Protein AF-A0A2P4QN45-F1 (afdb_monomer_lite)

pLDDT: mean 73.75, std 20.01, range [28.84, 95.56]

Organism: Rhizophagus irregularis (strain DAOM 181602 / DAOM 197198 / MUCL 43194) (NCBI:txid747089)

Radius of gyration: 33.87 Å; chains: 1; bounding box: 61×73×76 Å

Structure (mmCIF, N/CA/C/O backbone):
data_AF-A0A2P4QN45-F1
#
_entry.id   AF-A0A2P4QN45-F1
#
loop_
_atom_site.group_PDB
_atom_site.id
_atom_site.type_symbol
_atom_site.label_atom_id
_atom_site.label_alt_id
_atom_site.label_comp_id
_atom_site.label_asym_id
_atom_site.label_entity_id
_atom_site.label_seq_id
_atom_site.pdbx_PDB_ins_code
_atom_site.Cartn_x
_atom_site.Cartn_y
_atom_site.Cartn_z
_atom_site.occupancy
_atom_site.B_iso_or_equiv
_atom_site.auth_seq_id
_atom_site.auth_co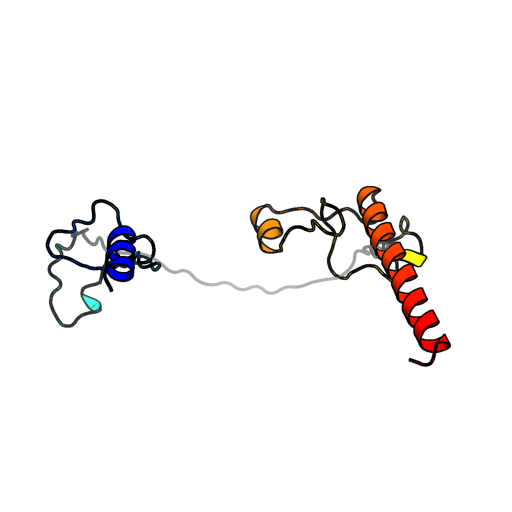mp_id
_atom_site.auth_asym_id
_atom_site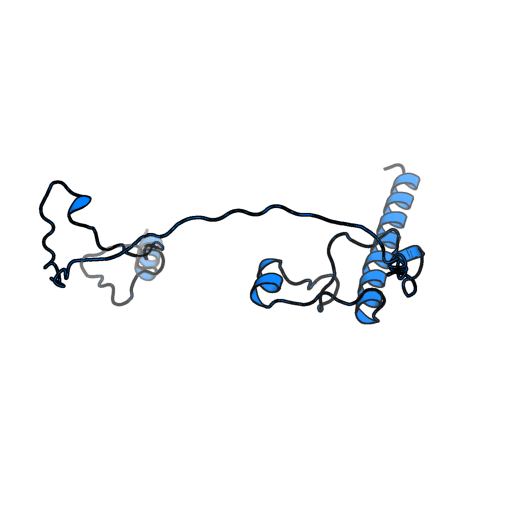.auth_atom_id
_atom_site.pdbx_PDB_model_num
ATOM 1 N N . MET A 1 1 ? 24.952 29.843 29.982 1.00 57.12 1 MET A N 1
ATOM 2 C CA . MET A 1 1 ? 24.337 28.701 30.705 1.00 57.12 1 MET A CA 1
ATOM 3 C C . MET A 1 1 ? 22.822 28.861 30.789 1.00 57.12 1 MET A C 1
ATOM 5 O O . MET A 1 1 ? 22.111 27.864 30.794 1.00 57.12 1 MET A O 1
ATOM 9 N N . ASP A 1 2 ? 22.332 30.099 30.766 1.00 70.69 2 ASP A N 1
ATOM 10 C CA . ASP A 1 2 ? 20.937 30.453 31.038 1.00 70.69 2 ASP A CA 1
ATOM 11 C C . ASP A 1 2 ? 19.959 30.072 29.920 1.00 70.69 2 ASP A C 1
ATOM 13 O O . ASP A 1 2 ? 18.832 29.680 30.205 1.00 70.69 2 ASP A O 1
ATOM 17 N N . ASP A 1 3 ? 20.389 30.066 28.655 1.00 79.25 3 ASP A N 1
ATOM 18 C CA . ASP A 1 3 ? 19.502 29.728 27.530 1.00 79.25 3 ASP A CA 1
ATOM 19 C C . ASP A 1 3 ? 18.989 28.287 27.571 1.00 79.25 3 ASP A C 1
ATOM 21 O O . ASP A 1 3 ? 17.813 28.033 27.312 1.00 79.25 3 ASP A O 1
ATOM 25 N N . LYS A 1 4 ? 19.840 27.333 27.967 1.00 75.38 4 LYS A N 1
ATOM 26 C CA . LYS A 1 4 ? 19.432 25.928 28.125 1.00 75.38 4 LYS A CA 1
ATOM 27 C C . LYS A 1 4 ? 18.416 25.770 29.259 1.00 75.38 4 LYS A C 1
ATOM 29 O O . LYS A 1 4 ? 17.490 24.970 29.147 1.00 75.38 4 LYS A O 1
ATOM 34 N N . LEU A 1 5 ? 18.569 26.555 30.326 1.00 70.69 5 LEU A N 1
ATOM 35 C CA . LEU A 1 5 ? 17.685 26.535 31.490 1.00 70.69 5 LEU A CA 1
ATOM 36 C C . LEU A 1 5 ? 16.322 27.163 31.162 1.00 70.69 5 LEU A C 1
ATOM 38 O O . LEU A 1 5 ? 15.284 26.585 31.480 1.00 70.69 5 LEU A O 1
ATOM 42 N N . ARG A 1 6 ? 16.318 28.277 30.418 1.00 72.31 6 ARG A N 1
ATOM 43 C CA . ARG A 1 6 ? 15.097 28.914 29.898 1.00 72.31 6 ARG A CA 1
ATOM 44 C C . ARG A 1 6 ? 14.355 28.018 28.904 1.00 72.31 6 ARG A C 1
ATOM 46 O O . ARG A 1 6 ? 13.131 27.925 28.965 1.00 72.31 6 ARG A O 1
ATOM 53 N N . ALA A 1 7 ? 15.078 27.308 28.037 1.00 73.50 7 ALA A N 1
ATOM 54 C CA . ALA A 1 7 ? 14.482 26.330 27.128 1.00 73.50 7 ALA A CA 1
ATOM 55 C C . ALA A 1 7 ? 13.828 25.166 27.896 1.00 73.50 7 ALA A C 1
ATOM 57 O O . ALA A 1 7 ? 12.683 24.806 27.625 1.00 73.50 7 ALA A O 1
ATOM 58 N N . ALA A 1 8 ? 14.512 24.609 28.899 1.00 67.88 8 ALA A N 1
ATOM 59 C CA . ALA A 1 8 ? 13.979 23.514 29.709 1.00 67.88 8 ALA A CA 1
ATOM 60 C C . ALA A 1 8 ? 12.738 23.919 30.534 1.00 67.88 8 ALA A C 1
ATOM 62 O O . ALA A 1 8 ? 11.814 23.114 30.671 1.00 67.88 8 ALA A O 1
ATOM 63 N N . GLN A 1 9 ? 12.678 25.167 31.020 1.00 67.94 9 GLN A N 1
ATOM 64 C CA . GLN A 1 9 ? 11.486 25.742 31.660 1.00 67.94 9 GLN A CA 1
ATOM 65 C C . GLN A 1 9 ? 10.310 25.871 30.683 1.00 67.94 9 GLN A C 1
ATOM 67 O O . GLN A 1 9 ? 9.203 25.440 30.996 1.00 67.94 9 GLN A O 1
ATOM 72 N N . HIS A 1 10 ? 10.541 26.402 29.477 1.00 68.06 10 HIS A N 1
ATOM 73 C CA . HIS A 1 10 ? 9.490 26.560 28.464 1.00 68.06 10 HIS A CA 1
ATOM 74 C C . HIS A 1 10 ? 8.879 25.215 28.036 1.00 68.06 10 HIS A C 1
ATOM 76 O O . HIS A 1 10 ? 7.680 25.108 27.785 1.00 68.06 10 HIS A O 1
ATOM 82 N N . HIS A 1 11 ? 9.697 24.164 28.001 1.00 66.00 11 HIS A N 1
ATOM 83 C CA . HIS A 1 11 ? 9.253 22.807 27.691 1.00 66.00 11 HIS A CA 1
ATOM 84 C C . HIS A 1 11 ? 8.747 22.019 28.912 1.00 66.00 11 HIS A C 1
ATOM 86 O O . HIS A 1 11 ? 8.454 20.832 28.774 1.00 66.00 11 HIS A O 1
ATOM 92 N N . MET A 1 12 ? 8.605 22.663 30.082 1.00 66.12 12 MET A N 1
ATOM 93 C CA . MET A 1 12 ? 8.107 22.062 31.330 1.00 66.12 12 MET A CA 1
ATOM 94 C C . MET A 1 12 ? 8.870 20.796 31.761 1.00 66.12 12 MET A C 1
ATOM 96 O O . MET A 1 12 ? 8.317 19.949 32.461 1.00 66.12 12 MET A O 1
ATOM 100 N N . LEU A 1 13 ? 10.131 20.652 31.338 1.00 64.44 13 LEU A N 1
ATOM 101 C CA . LEU A 1 13 ? 10.970 19.490 31.656 1.00 64.44 13 LEU A CA 1
ATOM 102 C C . LEU A 1 13 ? 11.543 19.565 33.075 1.00 64.44 13 LEU A C 1
ATOM 104 O O . LEU A 1 13 ? 11.861 18.539 33.669 1.00 64.44 13 LEU A O 1
ATOM 108 N N . LEU A 1 14 ? 11.693 20.778 33.611 1.00 64.69 14 LEU A N 1
ATOM 109 C CA . LEU A 1 14 ? 12.190 21.008 34.962 1.00 64.69 14 LEU A CA 1
ATOM 110 C C . LEU A 1 14 ? 11.024 20.998 35.952 1.00 64.69 14 LEU A C 1
ATOM 112 O O . LEU A 1 14 ? 10.141 21.844 35.891 1.00 64.69 14 LEU A O 1
ATOM 116 N N . PHE A 1 15 ? 11.031 20.048 36.882 1.00 66.62 15 PHE A N 1
ATOM 117 C CA . PHE A 1 15 ? 10.036 19.946 37.948 1.00 66.62 15 PHE A CA 1
ATOM 118 C C . PHE A 1 15 ? 10.400 20.904 39.091 1.00 66.62 15 PHE A C 1
ATOM 120 O O . PHE A 1 15 ? 11.049 20.510 40.055 1.00 66.62 15 PHE A O 1
ATOM 127 N N . GLN A 1 16 ? 10.042 22.182 38.958 1.00 70.50 16 GLN A N 1
ATOM 128 C CA . GLN A 1 16 ? 10.189 23.158 40.044 1.00 70.50 16 GLN A CA 1
ATOM 129 C C . GLN A 1 16 ? 8.974 23.108 40.980 1.00 70.50 16 GLN A C 1
ATOM 131 O O . GLN A 1 16 ? 7.861 22.858 40.526 1.00 70.50 16 GLN A O 1
ATOM 136 N N . GLU A 1 17 ? 9.164 23.402 42.268 1.00 71.06 17 GLU A N 1
ATOM 137 C CA . GLU A 1 17 ? 8.092 23.368 43.284 1.00 71.06 17 GLU A CA 1
ATOM 138 C C . GLU A 1 17 ? 6.902 24.284 42.944 1.00 71.06 17 GLU A C 1
ATOM 140 O O . GLU A 1 17 ? 5.759 23.984 43.277 1.00 71.06 17 GLU A O 1
ATOM 145 N N . ASN A 1 18 ? 7.152 25.364 42.199 1.00 72.00 18 ASN A N 1
ATOM 146 C CA . ASN A 1 18 ? 6.122 26.316 41.775 1.00 72.00 18 ASN A CA 1
ATOM 147 C C . ASN A 1 18 ? 5.369 25.884 40.502 1.00 72.00 18 ASN A C 1
ATOM 149 O O . ASN A 1 18 ? 4.440 26.567 40.070 1.00 72.00 18 ASN A O 1
ATOM 153 N N . GLN A 1 19 ? 5.770 24.783 39.861 1.00 70.62 19 GLN A N 1
ATOM 154 C CA . GLN A 1 19 ? 5.190 24.335 38.601 1.00 70.62 19 GLN A CA 1
ATOM 155 C C . GLN A 1 19 ? 4.013 23.389 38.858 1.00 70.62 19 GLN A C 1
ATOM 157 O O . GLN A 1 19 ? 4.188 22.240 39.256 1.00 70.62 19 GLN A O 1
ATOM 162 N N . GLN A 1 20 ? 2.796 23.852 38.571 1.00 69.38 20 GLN A N 1
ATOM 163 C CA . GLN A 1 20 ? 1.591 23.028 38.662 1.00 69.38 20 GLN A CA 1
ATOM 164 C C . GLN A 1 20 ? 1.187 22.481 37.288 1.00 69.38 20 GLN A C 1
ATOM 166 O O . GLN A 1 20 ? 1.116 23.208 36.294 1.00 69.38 20 GLN A O 1
ATOM 171 N N . PHE A 1 21 ? 0.875 21.185 37.222 1.00 70.56 21 PHE A N 1
ATOM 172 C CA . PHE A 1 21 ? 0.359 20.557 36.008 1.00 70.56 21 PHE A CA 1
ATOM 173 C C . PHE A 1 21 ? -1.149 20.778 35.895 1.00 70.56 21 PHE A C 1
ATOM 175 O O . PHE A 1 21 ? -1.945 20.011 36.424 1.00 70.56 21 PHE A O 1
ATOM 182 N N . SER A 1 22 ? -1.552 21.808 35.151 1.00 71.06 22 SER A N 1
ATOM 183 C CA . SER A 1 22 ? -2.965 21.997 34.788 1.00 71.06 22 SER A CA 1
ATOM 184 C C . SER A 1 22 ? -3.434 20.979 33.734 1.00 71.06 22 SER A C 1
ATOM 186 O O . SER A 1 22 ? -4.603 20.601 33.697 1.00 71.06 22 SER A O 1
ATOM 188 N N . LYS A 1 23 ? -2.520 20.499 32.876 1.00 75.25 23 LYS A N 1
ATOM 189 C CA . LYS A 1 23 ? -2.819 19.540 31.802 1.00 75.25 23 LYS A CA 1
ATOM 190 C C . LYS A 1 23 ? -2.114 18.204 32.059 1.00 75.25 23 LYS A C 1
ATOM 192 O O . LYS A 1 23 ? -0.925 18.208 32.376 1.00 75.25 23 LYS A O 1
ATOM 197 N N . PRO A 1 24 ? -2.791 17.058 31.857 1.00 73.81 24 PRO A N 1
ATOM 198 C CA . PRO A 1 24 ? -2.171 15.752 32.034 1.00 73.81 24 PRO A CA 1
ATOM 199 C C . PRO A 1 24 ? -1.088 15.505 30.977 1.00 73.81 24 PRO A C 1
ATOM 201 O O . PRO A 1 24 ? -1.303 15.712 29.776 1.00 73.81 24 PRO A O 1
ATOM 204 N N . ILE A 1 25 ? 0.067 15.001 31.412 1.00 76.44 25 ILE A N 1
ATOM 205 C CA . ILE A 1 25 ? 1.191 14.683 30.530 1.00 76.44 25 ILE A CA 1
ATOM 206 C C . ILE A 1 25 ? 0.853 13.428 29.710 1.00 76.44 25 ILE A C 1
ATOM 208 O O . ILE A 1 25 ? 0.888 12.301 30.200 1.00 76.44 25 ILE A O 1
ATOM 212 N N . LYS A 1 26 ? 0.513 13.615 28.428 1.00 74.38 26 LYS A N 1
ATOM 213 C CA . LYS A 1 26 ? -0.018 12.551 27.553 1.00 74.38 26 LYS A CA 1
ATOM 214 C C . LYS A 1 26 ? 0.925 11.357 27.358 1.00 74.38 26 LYS A C 1
ATOM 216 O O . LYS A 1 26 ? 0.427 10.257 27.139 1.00 74.38 26 LYS A O 1
ATOM 221 N N . HIS A 1 27 ? 2.241 11.565 27.413 1.00 68.94 27 HIS A N 1
ATOM 222 C CA . HIS A 1 27 ? 3.239 10.499 27.261 1.00 68.94 27 HIS A CA 1
ATOM 223 C C . HIS A 1 27 ? 3.513 9.739 28.568 1.00 68.94 27 HIS A C 1
ATOM 225 O O . HIS A 1 27 ? 3.939 8.594 28.511 1.00 68.94 27 HIS A O 1
ATOM 231 N N . LEU A 1 28 ? 3.191 10.330 29.726 1.00 70.00 28 LEU A N 1
ATOM 232 C CA . LEU A 1 28 ? 3.163 9.625 31.013 1.00 70.00 28 LEU A CA 1
ATOM 233 C C . LEU A 1 28 ? 1.841 8.885 31.242 1.00 70.00 28 LEU A C 1
ATOM 235 O O . LEU A 1 28 ? 1.687 8.172 32.231 1.00 70.00 28 LEU A O 1
ATOM 239 N N . ARG A 1 29 ? 0.865 9.018 30.333 1.00 70.88 29 ARG A N 1
ATOM 240 C CA . ARG A 1 29 ? -0.354 8.213 30.400 1.00 70.88 29 ARG A CA 1
ATOM 241 C C . ARG A 1 29 ? -0.001 6.765 30.100 1.00 70.88 29 ARG A C 1
ATOM 243 O O . ARG A 1 29 ? 0.261 6.404 28.951 1.00 70.88 29 ARG A O 1
ATOM 250 N N . TYR A 1 30 ? -0.063 5.945 31.141 1.00 76.00 30 TYR A N 1
ATOM 251 C CA . TYR A 1 30 ? 0.036 4.502 31.023 1.00 76.00 30 TYR A CA 1
ATOM 252 C C . TYR A 1 30 ? -1.002 3.995 30.010 1.00 76.00 30 TYR A C 1
ATOM 254 O O . TYR A 1 30 ? -2.188 4.315 30.094 1.00 76.00 30 TYR A O 1
ATOM 262 N N . LYS A 1 31 ? -0.537 3.267 28.987 1.00 74.75 31 LYS A N 1
ATOM 263 C CA . LYS A 1 31 ? -1.379 2.816 27.863 1.00 74.75 31 LYS A CA 1
ATOM 264 C C . LYS A 1 31 ? -2.213 1.584 28.192 1.00 74.75 31 LYS A C 1
ATOM 266 O O . LYS A 1 31 ? -3.192 1.314 27.500 1.00 74.75 31 LYS A O 1
ATOM 271 N N . LYS A 1 32 ? -1.824 0.827 29.216 1.00 80.88 32 LYS A N 1
ATOM 272 C CA . LYS A 1 32 ? -2.557 -0.360 29.647 1.00 80.88 32 LYS A CA 1
ATOM 273 C C . LYS A 1 32 ? -3.756 0.076 30.486 1.00 80.88 32 LYS A C 1
ATOM 275 O O . LYS A 1 32 ? -3.687 1.028 31.261 1.00 80.88 32 LYS A O 1
ATOM 280 N N . LYS A 1 33 ? -4.876 -0.614 30.268 1.00 78.62 33 LYS A N 1
ATOM 281 C CA . LYS A 1 33 ? -6.122 -0.387 31.001 1.00 78.62 33 LYS A CA 1
ATOM 282 C C . LYS A 1 33 ? -5.826 -0.541 32.494 1.00 78.62 33 LYS A C 1
ATOM 284 O O . LYS A 1 33 ? -5.186 -1.518 32.878 1.00 78.62 33 LYS A O 1
ATOM 289 N N . PHE A 1 34 ? -6.250 0.427 33.304 1.00 77.25 34 PHE A N 1
ATOM 290 C CA . PHE A 1 34 ? -6.203 0.284 34.755 1.00 77.25 34 PHE A CA 1
ATOM 291 C C . PHE A 1 34 ? -7.109 -0.892 35.125 1.00 77.25 34 PHE A C 1
ATOM 293 O O . PHE A 1 34 ? -8.309 -0.854 34.857 1.00 77.25 34 PHE A O 1
ATOM 300 N N . ILE A 1 35 ? -6.514 -1.963 35.642 1.00 80.19 35 ILE A N 1
ATOM 301 C CA . ILE A 1 35 ? -7.241 -3.116 36.167 1.00 80.19 35 ILE A CA 1
ATOM 302 C C . ILE A 1 35 ? -7.369 -2.848 37.658 1.00 80.19 35 ILE A C 1
ATOM 304 O O . ILE A 1 35 ? -6.355 -2.615 38.316 1.00 80.19 35 ILE A O 1
ATOM 308 N N . ILE A 1 36 ? -8.602 -2.827 38.163 1.00 82.00 36 ILE A N 1
ATOM 309 C CA . ILE A 1 36 ? -8.838 -2.708 39.601 1.00 82.00 36 ILE A CA 1
ATOM 310 C C . ILE A 1 36 ? -8.189 -3.937 40.254 1.00 82.00 36 ILE A C 1
ATOM 312 O O . ILE A 1 36 ? -8.523 -5.055 39.849 1.00 82.00 36 ILE A O 1
ATOM 316 N N . PRO A 1 37 ? -7.240 -3.750 41.188 1.00 82.56 37 PRO A N 1
ATOM 317 C CA . PRO A 1 37 ? -6.588 -4.869 41.852 1.00 82.56 37 PRO A CA 1
ATOM 318 C C . PRO A 1 37 ? -7.632 -5.677 42.622 1.00 82.56 37 PRO A C 1
ATOM 320 O O . PRO A 1 37 ? -8.488 -5.098 43.295 1.00 82.56 37 PRO A O 1
ATOM 323 N N . LYS A 1 38 ? -7.580 -7.005 42.506 1.00 83.00 38 LYS A N 1
ATOM 324 C CA . LYS A 1 38 ? -8.430 -7.894 43.300 1.00 83.00 38 LYS A CA 1
ATOM 325 C C . LYS A 1 38 ? -7.743 -8.195 44.622 1.00 83.00 38 LYS A C 1
ATOM 327 O O . LYS A 1 38 ? -6.519 -8.283 44.669 1.00 83.00 38 LYS A O 1
ATOM 332 N N . GLN A 1 39 ? -8.529 -8.393 45.676 1.00 86.19 39 GLN A N 1
ATOM 333 C CA . GLN A 1 39 ? -7.998 -8.787 46.980 1.00 86.19 39 GLN A CA 1
ATOM 334 C C . GLN A 1 39 ? -7.200 -10.099 46.899 1.00 86.19 39 GLN A C 1
ATOM 336 O O . GLN A 1 39 ? -6.176 -10.225 47.562 1.00 86.19 39 GLN A O 1
ATOM 341 N N . ASP A 1 40 ? -7.606 -11.024 46.027 1.00 85.44 40 ASP A N 1
ATOM 342 C CA . ASP A 1 40 ? -6.950 -12.325 45.834 1.00 85.44 40 ASP A CA 1
ATOM 343 C C . ASP A 1 40 ? -5.499 -12.226 45.328 1.00 85.44 40 ASP A C 1
ATOM 345 O O . ASP A 1 40 ? -4.708 -13.144 45.535 1.00 85.44 40 ASP A O 1
ATOM 349 N N . ASP A 1 41 ? -5.130 -11.116 44.677 1.00 89.06 41 ASP A N 1
ATOM 350 C CA . ASP A 1 41 ? -3.792 -10.924 44.103 1.00 89.06 41 ASP A CA 1
ATOM 351 C C . ASP A 1 41 ? -2.757 -10.449 45.149 1.00 89.06 41 ASP A C 1
ATOM 353 O O . ASP A 1 41 ? -1.564 -10.359 44.845 1.00 89.06 41 ASP A O 1
ATOM 357 N N . TYR A 1 42 ? -3.187 -10.119 46.375 1.00 85.50 42 TYR A N 1
ATOM 358 C CA . TYR A 1 42 ? -2.347 -9.501 47.401 1.00 85.50 42 TYR A CA 1
ATOM 359 C C . TYR A 1 42 ? -2.528 -10.157 48.773 1.00 85.50 42 TYR A C 1
ATOM 361 O O . TYR A 1 42 ? -3.629 -10.449 49.221 1.00 85.50 42 TYR A O 1
ATOM 369 N N . THR A 1 43 ? -1.422 -10.321 49.501 1.00 92.62 43 THR A N 1
ATOM 370 C CA . THR A 1 43 ? -1.436 -10.848 50.880 1.00 92.62 43 THR A CA 1
ATOM 371 C C . THR A 1 43 ? -1.959 -9.831 51.901 1.00 92.62 43 THR A C 1
ATOM 373 O O . THR A 1 43 ? -2.351 -10.204 53.003 1.00 92.62 43 THR A O 1
ATOM 376 N N . PHE A 1 44 ? -1.951 -8.539 51.565 1.00 87.06 44 PHE A N 1
ATOM 377 C CA . PHE A 1 44 ? -2.441 -7.467 52.429 1.00 87.06 44 PHE A CA 1
ATOM 378 C C . PHE A 1 44 ? -3.827 -6.992 51.989 1.00 87.06 44 PHE A C 1
ATOM 380 O O . PHE A 1 44 ? -4.193 -7.101 50.819 1.00 87.06 44 PHE A O 1
ATOM 387 N N . LEU A 1 45 ? -4.590 -6.439 52.931 1.00 84.50 45 LEU A N 1
ATOM 388 C CA . LEU A 1 45 ? -5.924 -5.909 52.662 1.00 84.50 45 LEU A CA 1
ATOM 389 C C . LEU A 1 45 ? -5.835 -4.629 51.829 1.00 84.50 45 LEU A C 1
ATOM 391 O O . LEU A 1 45 ? -5.160 -3.669 52.212 1.00 84.50 45 LEU A O 1
ATOM 395 N N . LEU A 1 46 ? -6.524 -4.613 50.692 1.00 83.25 46 LEU A N 1
ATOM 396 C CA . LEU A 1 46 ? -6.641 -3.428 49.859 1.00 83.25 46 LEU A CA 1
ATOM 397 C C . LEU A 1 46 ? -7.664 -2.460 50.481 1.00 83.25 46 LEU A C 1
ATOM 399 O O . LEU A 1 46 ? -8.739 -2.883 50.899 1.00 83.25 46 LEU A O 1
ATOM 403 N N . PRO A 1 47 ? -7.387 -1.146 50.517 1.00 75.75 47 PRO A N 1
ATOM 404 C CA . PRO A 1 47 ? -8.239 -0.160 51.187 1.00 75.75 47 PRO A CA 1
ATOM 405 C C . PRO A 1 47 ? -9.511 0.218 50.398 1.00 75.75 47 PRO A C 1
ATOM 407 O O . PRO A 1 47 ? -10.064 1.297 50.613 1.00 75.75 47 PRO A O 1
ATOM 410 N N . PHE A 1 48 ? -9.979 -0.615 49.462 1.00 69.50 48 PHE A N 1
ATOM 411 C CA . PHE A 1 48 ? -11.145 -0.299 48.631 1.00 69.50 48 PHE A CA 1
ATOM 412 C C . PHE A 1 48 ? -12.419 -0.934 49.206 1.00 69.50 48 PHE A C 1
ATOM 414 O O . PHE A 1 48 ? -12.398 -2.113 49.550 1.00 69.50 48 PHE A O 1
ATOM 421 N N . PRO A 1 49 ? -13.541 -0.197 49.292 1.00 56.50 49 PRO A N 1
ATOM 422 C CA . PRO A 1 49 ? -14.802 -0.777 49.727 1.00 56.50 49 PRO A CA 1
ATOM 423 C C . PRO A 1 49 ? -15.313 -1.733 48.645 1.00 56.50 49 PRO A C 1
ATOM 425 O O . PRO A 1 49 ? -15.667 -1.310 47.541 1.00 56.50 49 PRO A O 1
ATOM 428 N N . GLU A 1 50 ? -15.336 -3.026 48.956 1.00 59.03 50 GLU A N 1
ATOM 429 C CA . GLU A 1 50 ? -15.989 -4.035 48.130 1.00 59.03 50 GLU A CA 1
ATOM 430 C C . GLU A 1 50 ? -17.457 -3.636 47.926 1.00 59.03 50 GLU A C 1
ATOM 432 O O . GLU A 1 50 ? -18.232 -3.468 48.871 1.00 59.03 50 GLU A O 1
ATOM 437 N N . THR A 1 51 ? -17.850 -3.442 46.669 1.00 54.78 51 THR A N 1
ATOM 438 C CA . THR A 1 51 ? -19.256 -3.288 46.296 1.00 54.78 51 THR A CA 1
ATOM 439 C C . THR A 1 51 ? -19.899 -4.665 46.384 1.00 54.78 51 THR A C 1
ATOM 441 O O . THR A 1 51 ? -19.951 -5.414 45.414 1.00 54.78 51 THR A O 1
ATOM 444 N N . ASN A 1 52 ? -20.351 -5.011 47.588 1.00 47.19 52 ASN A N 1
ATOM 445 C CA . ASN A 1 52 ? -21.118 -6.217 47.875 1.00 47.19 52 ASN A CA 1
ATOM 446 C C . ASN A 1 52 ? -22.325 -6.321 46.928 1.00 47.19 52 ASN A C 1
ATOM 448 O O . ASN A 1 52 ? -23.330 -5.639 47.121 1.00 47.19 52 ASN A O 1
ATOM 452 N N . THR A 1 53 ? -22.242 -7.190 45.919 1.00 41.09 53 THR A N 1
ATOM 453 C CA . THR A 1 53 ? -23.418 -7.717 45.218 1.00 41.09 53 THR A CA 1
ATOM 454 C C . THR A 1 53 ? -23.537 -9.197 45.566 1.00 41.09 53 THR A C 1
ATOM 456 O O . THR A 1 53 ? -22.668 -10.007 45.263 1.00 41.09 53 THR A O 1
ATOM 459 N N . ILE A 1 54 ? -24.612 -9.475 46.293 1.00 44.00 54 ILE A N 1
ATOM 460 C CA . ILE A 1 54 ? -25.047 -10.710 46.952 1.00 44.00 54 ILE A CA 1
ATOM 461 C C . ILE A 1 54 ? -25.014 -11.942 46.015 1.00 44.00 54 ILE A C 1
ATOM 463 O O . ILE A 1 54 ? -25.428 -11.819 44.861 1.00 44.00 54 ILE A O 1
ATOM 467 N N . PRO A 1 55 ? -24.621 -13.143 46.493 1.00 41.25 55 PRO A N 1
ATOM 468 C CA . PRO A 1 55 ? -24.737 -14.384 45.733 1.00 41.25 55 PRO A CA 1
ATOM 469 C C . PRO A 1 55 ? -26.128 -15.010 45.928 1.00 41.25 55 PRO A C 1
ATOM 471 O O . PRO A 1 55 ? -26.565 -15.234 47.056 1.00 41.25 55 PRO A O 1
ATOM 474 N N . ILE A 1 56 ? -26.813 -15.338 44.830 1.00 37.19 56 ILE A N 1
ATOM 475 C CA . ILE A 1 56 ? -27.962 -16.255 44.832 1.00 37.19 56 ILE A CA 1
ATOM 476 C C . ILE A 1 56 ? -27.550 -17.539 44.107 1.00 37.19 56 ILE A C 1
ATOM 478 O O . ILE A 1 56 ? -26.905 -17.521 43.062 1.00 37.19 56 ILE A O 1
ATOM 482 N N . VAL A 1 57 ? -27.890 -18.641 44.762 1.00 35.59 57 VAL A N 1
ATOM 483 C CA . VAL A 1 57 ? -27.429 -20.021 44.605 1.00 35.59 57 VAL A CA 1
ATOM 484 C C . VAL A 1 57 ? -28.431 -20.848 43.780 1.00 35.59 57 VAL A C 1
ATOM 486 O O . VAL A 1 57 ? -29.629 -20.685 43.986 1.00 35.59 57 VAL A O 1
ATOM 489 N N . ALA A 1 58 ? -27.898 -21.787 42.968 1.00 37.12 58 ALA A N 1
ATOM 490 C CA . ALA A 1 58 ? -28.479 -23.074 42.501 1.00 37.12 58 ALA A CA 1
ATOM 491 C C . ALA A 1 58 ? -29.692 -23.026 41.520 1.00 37.12 58 ALA A C 1
ATOM 493 O O . ALA A 1 58 ? -30.492 -22.108 41.577 1.00 37.12 58 ALA A O 1
ATOM 494 N N . THR A 1 59 ? -29.953 -23.951 40.576 1.00 33.47 59 THR A N 1
ATOM 495 C CA . THR A 1 59 ? -29.478 -25.324 40.258 1.00 33.47 59 THR A CA 1
ATOM 496 C C . THR A 1 59 ? -30.095 -25.798 38.918 1.00 33.47 59 THR A C 1
ATOM 498 O O . THR A 1 59 ? -31.091 -25.221 38.485 1.00 33.47 59 THR A O 1
ATOM 501 N N . SER A 1 60 ? -29.602 -26.938 38.400 1.00 37.34 60 SER A N 1
ATOM 502 C CA . SER A 1 60 ? -30.215 -27.901 37.443 1.00 37.34 60 SER A CA 1
ATOM 503 C C . SER A 1 60 ? -30.054 -27.621 35.939 1.00 37.34 60 SER A C 1
ATOM 505 O O . SER A 1 60 ? -30.208 -26.490 35.501 1.00 37.34 60 SER A O 1
ATOM 507 N N . ASP A 1 61 ? -29.774 -28.580 35.053 1.00 37.34 61 ASP A N 1
ATOM 508 C CA . ASP A 1 61 ? -29.267 -29.955 35.160 1.00 37.34 61 ASP A CA 1
ATOM 509 C C . ASP A 1 61 ? -28.717 -30.365 33.780 1.00 37.34 61 ASP A C 1
ATOM 511 O O . ASP A 1 61 ? -29.153 -29.875 32.735 1.00 37.34 61 ASP A O 1
ATOM 515 N N . PHE A 1 62 ? -27.743 -31.272 33.792 1.00 35.28 62 PHE A N 1
ATOM 516 C CA . PHE A 1 62 ? -27.170 -31.930 32.621 1.00 35.28 62 PHE A CA 1
ATOM 517 C C . PHE A 1 62 ? -28.172 -32.896 31.966 1.00 35.28 62 PHE A C 1
ATOM 519 O O . PHE A 1 62 ? -28.815 -33.681 32.655 1.00 35.28 62 PHE A O 1
ATOM 526 N N . SER A 1 63 ? -28.193 -32.962 30.631 1.00 34.69 63 SER A N 1
ATOM 527 C CA . SER A 1 63 ? -28.484 -34.220 29.929 1.00 34.69 63 SER A CA 1
ATOM 528 C C . SER A 1 63 ? -27.689 -34.327 28.621 1.00 34.69 63 SER A C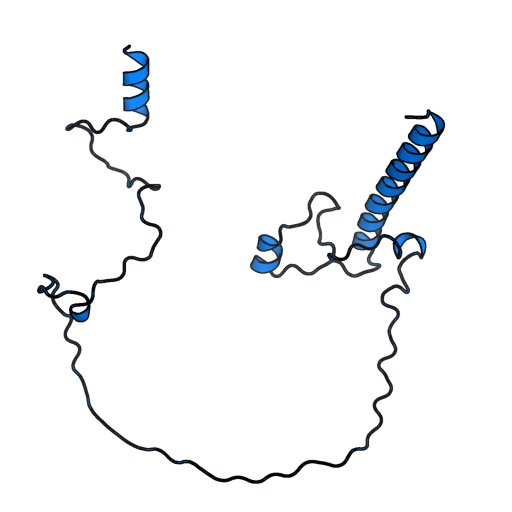 1
ATOM 530 O O . SER A 1 63 ? -27.632 -33.410 27.807 1.00 34.69 63 SER A O 1
ATOM 532 N N . HIS A 1 64 ? -27.023 -35.470 28.492 1.00 29.77 64 HIS A N 1
ATOM 533 C CA . HIS A 1 64 ? -26.152 -35.975 27.428 1.00 29.77 64 HIS A CA 1
ATOM 534 C C . HIS A 1 64 ? -26.774 -37.360 27.126 1.00 29.77 64 HIS A C 1
ATOM 536 O O . HIS A 1 64 ? -27.097 -38.065 28.076 1.00 29.77 64 HIS A O 1
ATOM 542 N N . ILE A 1 65 ? -27.154 -37.754 25.910 1.00 35.03 65 ILE A N 1
ATOM 543 C CA . ILE A 1 65 ? -26.412 -38.509 24.877 1.00 35.03 65 ILE A CA 1
ATOM 544 C C . ILE A 1 65 ? -27.533 -39.095 23.986 1.00 35.03 65 ILE A C 1
ATOM 546 O O . ILE A 1 65 ? -28.474 -39.647 24.544 1.00 35.03 65 ILE A O 1
ATOM 550 N N . ASP A 1 66 ? -27.443 -39.023 22.653 1.00 28.84 66 ASP A N 1
ATOM 551 C CA . ASP A 1 66 ? -27.497 -40.256 21.846 1.00 28.84 66 ASP A CA 1
ATOM 552 C C . ASP A 1 66 ? -26.984 -40.082 20.413 1.00 28.84 66 ASP A C 1
ATOM 554 O O . ASP A 1 66 ? -27.161 -39.061 19.752 1.00 28.84 66 ASP A O 1
ATOM 558 N N . SER A 1 67 ? -26.253 -41.113 20.002 1.00 36.38 67 SER A N 1
ATOM 559 C CA . SER A 1 67 ? -25.456 -41.258 18.789 1.00 36.38 67 SER A CA 1
ATOM 560 C C . SER A 1 67 ? -26.276 -41.913 17.677 1.00 36.38 67 SER A C 1
ATOM 562 O O . SER A 1 67 ? -26.987 -42.876 17.943 1.00 36.38 67 SER A O 1
ATOM 564 N N . SER A 1 68 ? -26.114 -41.482 16.421 1.00 36.62 68 SER A N 1
ATOM 565 C CA . SER A 1 68 ? -26.290 -42.385 15.274 1.00 36.62 68 SER A CA 1
ATOM 566 C C . SER A 1 68 ? -25.558 -41.881 14.028 1.00 36.62 68 SER A C 1
ATOM 568 O O . SER A 1 68 ? -25.896 -40.861 13.433 1.00 36.62 68 SER A O 1
ATOM 570 N N . VAL A 1 69 ? -24.555 -42.662 13.639 1.00 40.84 69 VAL A N 1
ATOM 571 C CA . VAL A 1 69 ? -23.779 -42.639 12.394 1.00 40.84 69 VAL A CA 1
ATOM 572 C C . VAL A 1 69 ? -24.655 -43.053 11.208 1.00 40.84 69 VAL A C 1
ATOM 574 O O . VAL A 1 69 ? -25.270 -44.102 11.315 1.00 40.84 69 VAL A O 1
ATOM 577 N N . VAL A 1 70 ? -24.635 -42.317 10.084 1.00 33.00 70 VAL A N 1
ATOM 578 C CA . VAL A 1 70 ? -24.682 -42.841 8.692 1.00 33.00 70 VAL A CA 1
ATOM 579 C C . VAL A 1 70 ? -24.209 -41.742 7.716 1.00 33.00 70 VAL A C 1
ATOM 581 O O . VAL A 1 70 ? -24.732 -40.633 7.725 1.00 33.00 70 VAL A O 1
ATOM 584 N N . SER A 1 71 ? -23.279 -42.091 6.824 1.00 31.84 71 SER A N 1
ATOM 585 C CA . SER A 1 71 ? -23.009 -41.456 5.514 1.00 31.84 71 SER A CA 1
ATOM 586 C C . SER A 1 71 ? -22.786 -42.589 4.490 1.00 31.84 71 SER A C 1
ATOM 588 O O . SER A 1 71 ? -22.446 -43.691 4.923 1.00 31.84 71 SER A O 1
ATOM 590 N N . PRO A 1 72 ? -22.719 -42.342 3.165 1.00 43.84 72 PRO A N 1
ATOM 591 C CA . PRO A 1 72 ? -23.642 -41.661 2.243 1.00 43.84 72 PRO A CA 1
ATOM 592 C C . PRO A 1 72 ? -24.030 -42.609 1.063 1.00 43.84 72 PRO A C 1
ATOM 594 O O . PRO A 1 72 ? -23.646 -43.780 1.063 1.00 43.84 72 PRO A O 1
ATOM 597 N N . PRO A 1 73 ? -24.697 -42.124 -0.004 1.00 34.88 73 PRO A N 1
ATOM 598 C CA . PRO A 1 73 ? -24.113 -42.407 -1.318 1.00 34.88 73 PRO A CA 1
ATOM 599 C C . PRO A 1 73 ? -24.080 -41.204 -2.268 1.00 34.88 73 PRO A C 1
ATOM 601 O O . PRO A 1 73 ? -24.997 -40.393 -2.358 1.00 34.88 73 PRO A O 1
ATOM 604 N N . PHE A 1 74 ? -22.962 -41.156 -2.989 1.00 40.31 74 PHE A N 1
ATOM 605 C CA . PHE A 1 74 ? -22.653 -40.336 -4.153 1.00 40.31 74 PHE A CA 1
ATOM 606 C C . PHE A 1 74 ? -23.748 -40.359 -5.227 1.00 40.31 74 PHE A C 1
ATOM 608 O O . PHE A 1 74 ? -24.240 -41.431 -5.574 1.00 40.31 74 PHE A O 1
ATOM 615 N N . GLY A 1 75 ? -23.954 -39.214 -5.889 1.00 37.69 75 GLY A N 1
ATOM 616 C CA . GLY A 1 75 ? -24.280 -39.234 -7.316 1.00 37.69 75 GLY A CA 1
ATOM 617 C C . GLY A 1 75 ? -25.146 -38.103 -7.843 1.00 37.69 75 GLY A C 1
ATOM 618 O O . GLY A 1 75 ? -26.284 -38.360 -8.210 1.00 37.69 75 GLY A O 1
ATOM 619 N N . ASN A 1 76 ? -24.589 -36.901 -8.030 1.00 38.03 76 ASN A N 1
ATOM 620 C CA . ASN A 1 76 ? -25.135 -35.945 -8.997 1.00 38.03 76 ASN A CA 1
ATOM 621 C C . ASN A 1 76 ? -23.987 -35.087 -9.540 1.00 38.03 76 ASN A C 1
ATOM 623 O O . ASN A 1 76 ? -23.368 -34.321 -8.806 1.00 38.03 76 ASN A O 1
ATOM 627 N N . SER A 1 77 ? -23.680 -35.273 -10.820 1.00 45.53 77 SER A N 1
ATOM 628 C CA . SER A 1 77 ? -22.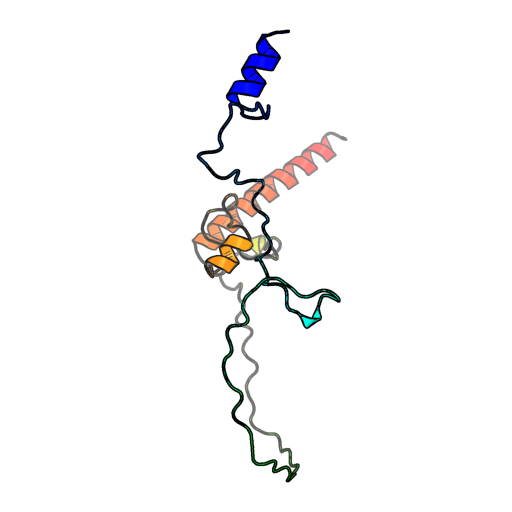606 -34.615 -11.554 1.00 45.53 77 SER A CA 1
ATOM 629 C C . SER A 1 77 ? -22.754 -33.093 -11.533 1.00 45.53 77 SER A C 1
ATOM 631 O O . SER A 1 77 ? -23.570 -32.530 -12.260 1.00 45.53 77 SER A O 1
ATOM 633 N N . THR A 1 78 ? -21.931 -32.419 -10.736 1.00 42.16 78 THR A N 1
ATOM 634 C CA . THR A 1 78 ? -21.631 -30.998 -10.931 1.00 42.16 78 THR A CA 1
ATOM 635 C C . THR A 1 78 ? -20.653 -30.912 -12.107 1.00 42.16 78 THR A C 1
ATOM 637 O O . THR A 1 78 ? -19.597 -31.549 -12.034 1.00 42.16 78 THR A O 1
ATOM 640 N N . PRO A 1 79 ? -20.950 -30.188 -13.203 1.00 50.22 79 PRO A N 1
ATOM 641 C CA . PRO A 1 79 ? -19.919 -29.903 -14.194 1.00 50.22 79 PRO A CA 1
ATOM 642 C C . PRO A 1 79 ? -18.792 -29.132 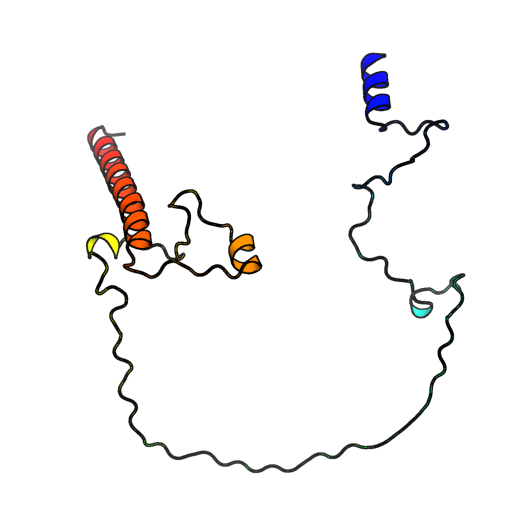-13.485 1.00 50.22 79 PRO A C 1
ATOM 644 O O . PRO A 1 79 ? -19.090 -28.351 -12.575 1.00 50.22 79 PRO A O 1
ATOM 647 N N . PRO A 1 80 ? -17.508 -29.347 -13.829 1.00 46.19 80 PRO A N 1
ATOM 648 C CA . PRO A 1 80 ? -16.445 -28.540 -13.246 1.00 46.19 80 PRO A CA 1
ATOM 649 C C . PRO A 1 80 ? -16.799 -27.066 -13.480 1.00 46.19 80 PRO A C 1
ATOM 651 O O . PRO A 1 80 ? -17.304 -26.748 -14.563 1.00 46.19 80 PRO A O 1
ATOM 654 N N . PRO A 1 81 ? -16.594 -26.167 -12.497 1.00 46.91 81 PRO A N 1
ATOM 655 C CA . PRO A 1 81 ? -16.715 -24.749 -12.774 1.00 46.91 81 PRO A CA 1
ATOM 656 C C . PRO A 1 81 ? -15.776 -24.499 -13.945 1.00 46.91 81 PRO A C 1
ATOM 658 O O . PRO A 1 81 ? -14.580 -24.785 -13.849 1.00 46.91 81 PRO A O 1
ATOM 661 N N . SER A 1 82 ? -16.331 -24.068 -15.079 1.00 48.56 82 SER A N 1
ATOM 662 C CA . SER A 1 82 ? -15.537 -23.493 -16.151 1.00 48.56 82 SER A CA 1
ATOM 663 C C . SER A 1 82 ? -14.571 -22.547 -15.461 1.00 48.56 82 SER A C 1
ATOM 665 O O . SER A 1 82 ? -15.022 -21.644 -14.749 1.00 48.56 82 SER A O 1
ATOM 667 N N . VAL A 1 83 ? -13.273 -22.824 -15.567 1.00 47.41 83 VAL A N 1
ATOM 668 C CA . VAL A 1 83 ? -12.237 -21.874 -15.185 1.00 47.41 83 VAL A CA 1
ATOM 669 C C . VAL A 1 83 ? -12.497 -20.699 -16.110 1.00 47.41 83 VAL A C 1
ATOM 671 O O . VAL A 1 83 ? -12.081 -20.715 -17.262 1.00 47.41 83 VAL A 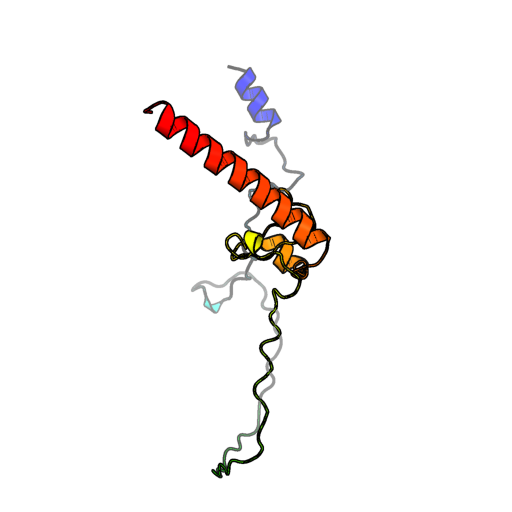O 1
ATOM 674 N N . ILE A 1 84 ? -13.346 -19.769 -15.666 1.00 51.84 84 ILE A N 1
ATOM 675 C CA . ILE A 1 84 ? -13.521 -18.481 -16.312 1.00 51.84 84 ILE A CA 1
ATOM 676 C C . ILE A 1 84 ? -12.103 -17.958 -16.316 1.00 51.84 84 ILE A C 1
ATOM 678 O O . ILE A 1 84 ? -11.520 -17.806 -15.241 1.00 51.84 84 ILE A O 1
ATOM 682 N N . ASP A 1 85 ? -11.517 -17.839 -17.498 1.00 65.12 85 ASP A N 1
ATOM 683 C CA . ASP A 1 85 ? -10.170 -17.335 -17.631 1.00 65.12 85 ASP A CA 1
ATOM 684 C C . ASP A 1 85 ? -10.225 -15.897 -17.115 1.00 65.12 85 ASP A C 1
ATOM 686 O O . ASP A 1 85 ? -10.727 -14.992 -17.778 1.00 65.12 85 ASP A O 1
ATOM 690 N N . ILE A 1 86 ? -9.830 -15.701 -15.852 1.00 67.75 86 ILE A N 1
ATOM 691 C CA . ILE A 1 86 ? -9.946 -14.426 -15.121 1.00 67.75 86 ILE A CA 1
ATOM 692 C C . ILE A 1 86 ? -9.204 -13.314 -15.893 1.00 67.75 86 ILE A C 1
ATOM 694 O O . ILE A 1 86 ? -9.443 -12.124 -15.680 1.00 67.75 86 ILE A O 1
ATOM 698 N N . PHE A 1 87 ? -8.340 -13.714 -16.829 1.00 77.06 87 PHE A N 1
ATOM 699 C CA . PHE A 1 87 ? -7.500 -12.880 -17.665 1.00 77.06 87 PHE A CA 1
ATOM 700 C C . PHE A 1 87 ? -7.978 -12.741 -19.116 1.00 77.06 87 PHE A C 1
ATOM 702 O O . PHE A 1 87 ? -7.254 -12.146 -19.905 1.00 77.06 87 PHE A O 1
ATOM 709 N N . GLU A 1 88 ? -9.188 -13.182 -19.483 1.00 80.12 88 GLU A N 1
ATOM 710 C CA . GLU A 1 88 ? -9.710 -13.038 -20.858 1.00 80.12 88 GLU A CA 1
ATOM 711 C C . GLU A 1 88 ? -9.684 -11.573 -21.350 1.00 80.12 88 GLU A C 1
ATOM 713 O O . GLU A 1 88 ? -9.463 -11.298 -22.527 1.00 80.12 88 GLU A O 1
ATOM 718 N N . ASN A 1 89 ? -9.820 -10.613 -20.426 1.00 82.19 89 ASN A N 1
ATOM 719 C CA . ASN A 1 89 ? -9.782 -9.171 -20.706 1.00 82.19 89 ASN A CA 1
ATOM 720 C C . ASN A 1 89 ? -8.411 -8.513 -20.452 1.00 82.19 89 ASN A C 1
ATOM 722 O O . ASN A 1 89 ? -8.308 -7.284 -20.449 1.00 82.19 89 ASN A O 1
ATOM 726 N N . VAL A 1 90 ? -7.362 -9.296 -20.186 1.00 86.00 90 VAL A N 1
ATOM 727 C CA . VAL A 1 90 ? -6.020 -8.794 -19.866 1.00 86.00 90 VAL A CA 1
ATOM 728 C C . VAL A 1 90 ? -5.060 -9.088 -21.022 1.00 86.00 90 VAL A C 1
ATOM 730 O O . VAL A 1 90 ? -4.871 -10.246 -21.387 1.00 86.00 90 VAL A O 1
ATOM 733 N N . PRO A 1 91 ? -4.401 -8.064 -21.594 1.00 87.44 91 PRO A N 1
ATOM 734 C CA . PRO A 1 91 ? -3.366 -8.272 -22.599 1.00 87.44 91 PRO A CA 1
ATOM 735 C C . PRO A 1 91 ? -2.252 -9.220 -22.129 1.00 87.44 91 PRO A C 1
ATOM 737 O O . PRO A 1 91 ? -1.718 -9.067 -21.031 1.00 87.44 91 PRO A O 1
ATOM 740 N N . LEU A 1 92 ? -1.842 -10.152 -22.997 1.00 85.25 92 LEU A N 1
ATOM 741 C CA . LEU A 1 92 ? -0.863 -11.209 -22.684 1.00 85.25 92 LEU A CA 1
ATOM 742 C C . LEU A 1 92 ? 0.454 -10.689 -22.084 1.00 85.25 92 LEU A C 1
ATOM 744 O O . LEU A 1 92 ? 1.013 -11.314 -21.187 1.00 85.25 92 LEU A O 1
ATOM 748 N N . HIS A 1 93 ? 0.942 -9.539 -22.555 1.00 84.31 93 HIS A N 1
ATOM 749 C CA . HIS A 1 93 ? 2.201 -8.949 -22.090 1.00 84.31 93 HIS A CA 1
ATOM 750 C C . HIS A 1 93 ? 2.132 -8.437 -20.643 1.00 84.31 93 HIS A C 1
ATOM 752 O O . HIS A 1 93 ? 3.166 -8.323 -19.994 1.00 84.31 93 HIS A O 1
ATOM 758 N N . TYR A 1 94 ? 0.934 -8.182 -20.112 1.00 88.19 94 TYR A N 1
ATOM 759 C CA . TYR A 1 94 ? 0.751 -7.825 -18.707 1.00 88.19 94 TYR A CA 1
ATOM 760 C C . TYR A 1 94 ? 0.700 -9.043 -17.791 1.00 88.19 94 TYR A C 1
ATOM 762 O O . TYR A 1 94 ? 1.089 -8.918 -16.637 1.00 88.19 94 TYR A O 1
ATOM 770 N N . ILE A 1 95 ? 0.277 -10.213 -18.286 1.00 86.62 95 ILE A N 1
ATOM 771 C CA . ILE A 1 95 ? 0.075 -11.426 -17.472 1.00 86.62 95 ILE A CA 1
ATOM 772 C C . ILE A 1 95 ? 1.355 -11.838 -16.737 1.00 86.62 95 ILE A C 1
ATOM 774 O O . ILE A 1 95 ? 1.303 -12.225 -15.573 1.00 86.62 95 ILE A O 1
ATOM 778 N N . LEU A 1 96 ? 2.510 -11.695 -17.389 1.00 87.56 96 LEU A N 1
ATOM 779 C CA . LEU A 1 96 ? 3.813 -12.045 -16.815 1.00 87.56 96 LEU A CA 1
ATOM 780 C C . LEU A 1 96 ? 4.267 -11.102 -15.690 1.00 87.56 96 LEU A C 1
ATOM 782 O O . LEU A 1 96 ? 5.164 -11.452 -14.931 1.00 87.56 96 LEU A O 1
ATOM 786 N N . LEU A 1 97 ? 3.669 -9.913 -15.597 1.00 88.12 97 LEU A N 1
ATOM 787 C CA . LEU A 1 97 ? 4.061 -8.846 -14.676 1.00 88.12 97 LEU A CA 1
ATOM 788 C C . LEU A 1 97 ? 2.983 -8.554 -13.627 1.00 88.12 97 LEU A C 1
ATOM 790 O O . LEU A 1 97 ? 3.100 -7.572 -12.896 1.00 88.12 97 LEU A O 1
ATOM 794 N N . ILE A 1 98 ? 1.921 -9.366 -13.561 1.00 89.06 98 ILE A N 1
ATOM 795 C CA . ILE A 1 98 ? 0.852 -9.183 -12.577 1.00 89.06 98 ILE A CA 1
ATOM 796 C C . ILE A 1 98 ? 1.438 -9.386 -11.175 1.00 89.06 98 ILE A C 1
ATOM 798 O O . ILE A 1 98 ? 1.945 -10.472 -10.883 1.00 89.06 98 ILE A O 1
ATOM 802 N N . PRO A 1 99 ? 1.350 -8.381 -10.288 1.00 85.81 99 PRO A N 1
ATOM 803 C CA . PRO A 1 99 ? 1.805 -8.537 -8.916 1.00 85.81 99 PRO A CA 1
ATOM 804 C C . PRO A 1 99 ? 0.949 -9.540 -8.141 1.00 85.81 99 PRO A C 1
ATOM 806 O O . PRO A 1 99 ? -0.244 -9.698 -8.399 1.00 85.81 99 PRO A O 1
ATOM 809 N N . GLU A 1 100 ? 1.544 -10.166 -7.125 1.00 86.75 100 GLU A N 1
ATOM 810 C CA . GLU A 1 100 ? 0.815 -11.049 -6.204 1.00 86.75 100 GLU A CA 1
ATOM 811 C C . GLU A 1 100 ? -0.235 -10.286 -5.377 1.00 86.75 100 GLU A C 1
ATOM 813 O O . GLU A 1 100 ? -1.283 -10.832 -5.024 1.00 86.75 100 GLU A O 1
ATOM 818 N N . GLU A 1 101 ? 0.036 -9.015 -5.060 1.00 87.69 101 GLU A N 1
ATOM 819 C CA . GLU A 1 101 ? -0.894 -8.161 -4.326 1.00 87.69 101 GLU A CA 1
ATOM 820 C C . GLU A 1 101 ? -1.881 -7.455 -5.271 1.00 87.69 101 GLU A C 1
ATOM 822 O O . GLU A 1 101 ? -1.484 -6.908 -6.302 1.00 87.69 101 GLU A O 1
ATOM 827 N N . PRO A 1 102 ? -3.178 -7.401 -4.918 1.00 90.31 102 PRO A N 1
ATOM 828 C CA . PRO A 1 102 ? -4.169 -6.745 -5.751 1.00 90.31 102 PRO A CA 1
ATOM 829 C C . PRO A 1 102 ? -4.080 -5.219 -5.637 1.00 90.31 102 PRO A C 1
ATOM 831 O O . PRO A 1 102 ? -3.799 -4.672 -4.569 1.00 90.31 102 PRO A O 1
ATOM 834 N N . PHE A 1 103 ? -4.428 -4.520 -6.716 1.00 92.12 103 PHE A N 1
ATOM 835 C CA . PHE A 1 103 ? -4.481 -3.060 -6.714 1.00 92.12 103 PHE A CA 1
ATOM 836 C C . PHE A 1 103 ? -5.753 -2.517 -6.083 1.00 92.12 103 PHE A C 1
ATOM 838 O O . PHE A 1 103 ? -6.830 -3.101 -6.183 1.00 92.12 103 PHE A O 1
ATOM 845 N N . TYR A 1 104 ? -5.636 -1.323 -5.523 1.00 93.50 104 TYR A N 1
ATOM 846 C CA . TYR A 1 104 ? -6.740 -0.506 -5.050 1.00 93.50 104 TYR A CA 1
ATOM 847 C C . TYR A 1 104 ? -6.725 0.853 -5.752 1.00 93.50 104 TYR A C 1
ATOM 849 O O . TYR A 1 104 ? -5.752 1.254 -6.398 1.00 93.50 104 TYR A O 1
ATOM 857 N N . GLU A 1 105 ? -7.823 1.582 -5.600 1.00 88.62 105 GLU A N 1
ATOM 858 C CA . GLU A 1 105 ? -7.973 2.928 -6.137 1.00 88.62 105 GLU A CA 1
ATOM 859 C C . GLU A 1 105 ? -6.925 3.895 -5.552 1.00 88.62 105 GLU A C 1
ATOM 861 O O . GLU A 1 105 ? -6.709 3.926 -4.337 1.00 88.62 105 GLU A O 1
ATOM 866 N N . GLY A 1 106 ? -6.263 4.672 -6.422 1.00 83.94 106 GLY A N 1
ATOM 867 C CA . GLY A 1 106 ? -5.211 5.621 -6.024 1.00 83.94 106 GLY A CA 1
ATOM 868 C C . GLY A 1 106 ? -3.983 5.718 -6.943 1.00 83.94 106 GLY A C 1
ATOM 869 O O . GLY A 1 106 ? -3.120 6.554 -6.699 1.00 83.94 106 GLY A O 1
ATOM 870 N N . GLY A 1 107 ? -3.868 4.921 -8.005 1.00 82.00 107 GLY A N 1
ATOM 871 C CA . GLY A 1 107 ? -2.638 4.885 -8.828 1.00 82.00 107 GLY A CA 1
ATOM 872 C C . GLY A 1 107 ? -1.558 3.978 -8.227 1.00 82.00 107 GLY A C 1
ATOM 873 O O . GLY A 1 107 ? -1.714 3.503 -7.096 1.00 82.00 107 GLY A O 1
ATOM 874 N N . LEU A 1 108 ? -0.458 3.746 -8.951 1.00 81.69 108 LEU A N 1
ATOM 875 C CA . LEU A 1 108 ? 0.640 2.880 -8.499 1.00 81.69 108 LEU A CA 1
ATOM 876 C C . LEU A 1 108 ? 1.257 3.354 -7.169 1.00 81.69 108 LEU A C 1
ATOM 878 O O . LEU A 1 108 ? 1.503 2.560 -6.265 1.00 81.69 108 LEU A O 1
ATOM 882 N N . HIS A 1 109 ? 1.431 4.667 -7.012 1.00 82.75 109 HIS A N 1
ATOM 883 C CA . HIS A 1 109 ? 2.137 5.260 -5.870 1.00 82.75 109 HIS A CA 1
ATOM 884 C C . HIS A 1 109 ? 1.251 5.573 -4.656 1.00 82.75 109 HIS A C 1
ATOM 886 O O . HIS A 1 109 ? 1.773 5.765 -3.560 1.00 82.75 109 HIS A O 1
ATOM 892 N N . ASN A 1 110 ? -0.079 5.612 -4.808 1.00 88.38 110 ASN A N 1
ATOM 893 C CA . ASN A 1 110 ? -0.989 5.904 -3.690 1.00 88.38 110 ASN A CA 1
ATOM 894 C C . ASN A 1 110 ? -1.788 4.675 -3.247 1.00 88.38 110 ASN A C 1
ATOM 896 O O . ASN A 1 110 ? -2.931 4.799 -2.793 1.00 88.38 110 ASN A O 1
ATOM 900 N N . GLN A 1 111 ? -1.181 3.490 -3.350 1.00 90.69 111 GLN A N 1
ATOM 901 C CA . GLN A 1 111 ? -1.780 2.270 -2.829 1.00 90.69 111 GLN A CA 1
ATOM 902 C C . GLN A 1 111 ? -2.038 2.395 -1.313 1.00 90.69 111 GLN A C 1
ATOM 904 O O . GLN A 1 111 ? -1.186 2.866 -0.549 1.00 90.69 111 GLN A O 1
ATOM 909 N N . PRO A 1 112 ? -3.238 2.021 -0.840 1.00 92.00 112 PRO A N 1
ATOM 910 C CA . PRO A 1 112 ? -3.590 2.115 0.563 1.00 92.00 112 PRO A CA 1
ATOM 911 C C . PRO A 1 112 ? -2.776 1.116 1.384 1.00 92.00 112 PRO A C 1
ATOM 913 O O . PRO A 1 112 ? -2.590 -0.036 1.008 1.00 92.00 112 PRO A O 1
ATOM 916 N N . SER A 1 113 ? -2.356 1.532 2.579 1.00 92.12 113 SER A N 1
ATOM 917 C CA . SER A 1 113 ? -1.673 0.620 3.495 1.00 92.12 113 SER A CA 1
ATOM 918 C C . SER A 1 113 ? -2.579 -0.535 3.932 1.00 92.12 113 SER A C 1
ATOM 920 O O . SER A 1 113 ? -3.798 -0.382 4.070 1.00 92.12 113 SER A O 1
ATOM 922 N N . ARG A 1 114 ? -1.974 -1.678 4.277 1.00 91.31 114 ARG A N 1
ATOM 923 C CA . ARG A 1 114 ? -2.681 -2.872 4.777 1.00 91.31 114 ARG A CA 1
ATOM 924 C C . ARG A 1 114 ? -3.655 -2.570 5.921 1.00 91.31 114 ARG A C 1
ATOM 926 O O . ARG A 1 114 ? -4.756 -3.115 5.973 1.00 91.31 114 ARG A O 1
ATOM 933 N N . ASN A 1 115 ? -3.281 -1.664 6.826 1.00 93.94 115 ASN A N 1
ATOM 934 C CA . ASN A 1 115 ? -4.145 -1.243 7.932 1.00 93.94 115 ASN A CA 1
ATOM 935 C C . ASN A 1 115 ? -5.369 -0.460 7.447 1.00 93.94 115 ASN A C 1
ATOM 937 O O . ASN A 1 115 ? -6.464 -0.659 7.970 1.00 93.94 115 ASN A O 1
ATOM 941 N N . ARG A 1 116 ? -5.201 0.408 6.443 1.00 93.00 116 ARG A N 1
ATOM 942 C CA . ARG A 1 116 ? -6.302 1.166 5.840 1.00 93.00 116 ARG A CA 1
ATOM 943 C C . ARG A 1 116 ? -7.261 0.230 5.104 1.00 93.00 116 ARG A C 1
ATOM 945 O O . ARG A 1 116 ? -8.464 0.346 5.314 1.00 93.00 116 ARG A O 1
ATOM 952 N N . ILE A 1 117 ? -6.736 -0.732 4.342 1.00 94.00 117 ILE A N 1
ATOM 953 C CA . ILE A 1 117 ? -7.535 -1.760 3.655 1.00 94.00 117 ILE A CA 1
ATOM 954 C C . ILE A 1 117 ? -8.416 -2.510 4.657 1.00 94.00 117 ILE A C 1
ATOM 956 O O . ILE A 1 117 ? -9.632 -2.541 4.493 1.00 94.00 117 ILE A O 1
ATOM 960 N N . ARG A 1 118 ? -7.829 -3.040 5.740 1.00 92.56 118 ARG A N 1
ATOM 961 C CA . ARG A 1 118 ? -8.573 -3.801 6.761 1.00 92.56 118 ARG A CA 1
ATOM 962 C C . ARG A 1 118 ? -9.570 -2.943 7.534 1.00 92.56 118 ARG A C 1
ATOM 964 O O . ARG A 1 118 ? -10.678 -3.385 7.797 1.00 92.56 118 ARG A O 1
ATOM 971 N N . LYS A 1 119 ? -9.188 -1.720 7.914 1.00 95.56 119 LYS A N 1
ATOM 972 C CA . LYS A 1 119 ? -10.051 -0.823 8.699 1.00 95.56 119 LYS A CA 1
ATOM 973 C C . LYS A 1 119 ? -11.284 -0.377 7.913 1.00 95.56 119 LYS A C 1
ATOM 975 O O . LYS A 1 119 ? -12.344 -0.203 8.504 1.00 95.56 119 LYS A O 1
ATOM 980 N N . HIS A 1 120 ? -11.126 -0.164 6.609 1.00 93.50 120 HIS A N 1
ATOM 981 C CA . HIS A 1 120 ? -12.180 0.359 5.741 1.00 93.50 120 HIS A CA 1
ATOM 982 C C . HIS A 1 120 ? -12.812 -0.703 4.834 1.00 93.50 120 HIS A C 1
ATOM 984 O O . HIS A 1 120 ? -13.677 -0.354 4.040 1.00 93.50 120 HIS A O 1
ATOM 990 N N . ASN A 1 121 ? -12.406 -1.973 4.953 1.00 92.12 121 ASN A N 1
ATOM 991 C CA . ASN A 1 121 ? -12.843 -3.078 4.092 1.00 92.12 121 ASN A CA 1
ATOM 992 C C . ASN A 1 121 ? -12.797 -2.705 2.601 1.00 92.12 121 ASN A C 1
ATOM 994 O O . ASN A 1 121 ? -13.772 -2.889 1.870 1.00 92.12 121 ASN A O 1
ATOM 998 N N . LEU A 1 122 ? -11.673 -2.117 2.174 1.00 93.38 122 LEU A N 1
ATOM 999 C CA . LEU A 1 122 ? -11.506 -1.676 0.791 1.00 93.38 122 LEU A CA 1
ATOM 1000 C C . LEU A 1 122 ? -11.573 -2.877 -0.151 1.00 93.38 122 LEU A C 1
ATOM 1002 O O . LEU A 1 122 ? -11.029 -3.940 0.148 1.00 93.38 122 LEU A O 1
ATOM 1006 N N . LYS A 1 123 ? -12.231 -2.685 -1.294 1.00 93.25 123 LYS A N 1
ATOM 1007 C CA . LYS A 1 123 ? -12.299 -3.692 -2.349 1.00 93.25 123 LYS A CA 1
ATOM 1008 C C . LYS A 1 123 ? -11.182 -3.444 -3.361 1.00 93.25 123 LYS A C 1
ATOM 1010 O O . LYS A 1 123 ? -10.971 -2.284 -3.723 1.00 93.25 123 LYS A O 1
ATOM 1015 N N . PRO A 1 124 ? -10.477 -4.494 -3.801 1.00 94.50 124 PRO A N 1
ATOM 1016 C CA . PRO A 1 124 ? -9.504 -4.356 -4.867 1.00 94.50 124 PRO A CA 1
ATOM 1017 C C . PRO A 1 124 ? -10.191 -4.024 -6.194 1.00 94.50 124 PRO A C 1
ATOM 1019 O O . PRO A 1 124 ? -11.381 -4.294 -6.387 1.00 94.50 124 PRO A O 1
ATOM 1022 N N . LEU A 1 125 ? -9.419 -3.453 -7.112 1.00 93.25 125 LEU A N 1
ATOM 1023 C CA . LEU A 1 125 ? -9.832 -3.208 -8.483 1.00 93.25 125 LEU A CA 1
ATOM 1024 C C . LEU A 1 125 ? -10.083 -4.538 -9.195 1.00 93.25 125 LEU A C 1
ATOM 1026 O O . LEU A 1 125 ? -9.328 -5.500 -9.048 1.00 93.25 125 LEU A O 1
ATOM 1030 N N . THR A 1 126 ? -11.147 -4.582 -9.991 1.00 92.19 126 THR A N 1
ATOM 1031 C CA . THR A 1 126 ? -11.466 -5.749 -10.812 1.00 92.19 126 THR A CA 1
ATOM 1032 C C . THR A 1 126 ? -10.417 -5.906 -11.910 1.00 92.19 126 THR A C 1
ATOM 1034 O O . THR A 1 126 ? -10.135 -4.950 -12.638 1.00 92.19 126 THR A O 1
ATOM 1037 N N . VAL A 1 127 ? -9.853 -7.107 -12.035 1.00 90.75 127 VAL A N 1
ATOM 1038 C CA . VAL A 1 127 ? -8.891 -7.458 -13.089 1.00 90.75 127 VAL A CA 1
ATOM 1039 C C . VAL A 1 127 ? -9.503 -7.163 -14.462 1.00 90.75 127 VAL A C 1
ATOM 1041 O O . VAL A 1 127 ? -10.672 -7.458 -14.700 1.00 90.75 127 VAL A O 1
ATOM 1044 N N . GLY A 1 128 ? -8.740 -6.508 -15.340 1.00 88.81 128 GLY A N 1
ATOM 1045 C CA . GLY A 1 128 ? -9.211 -6.089 -16.667 1.00 88.81 128 GLY A CA 1
ATOM 1046 C C . GLY A 1 128 ? -10.129 -4.857 -16.686 1.00 88.81 128 GLY A C 1
ATOM 1047 O O . GLY A 1 128 ? -10.488 -4.384 -17.761 1.00 88.81 128 GLY A O 1
ATOM 1048 N N . SER A 1 129 ? -10.497 -4.284 -15.533 1.00 91.62 129 SER A N 1
ATOM 1049 C CA . SER A 1 129 ? -11.183 -2.982 -15.515 1.00 91.62 129 SER A CA 1
ATOM 1050 C C . SER A 1 129 ? -10.265 -1.868 -16.025 1.00 91.62 129 SER A C 1
ATOM 1052 O O . SER A 1 129 ? -9.044 -1.963 -15.923 1.00 91.62 129 SER A O 1
ATOM 1054 N N . HIS A 1 130 ? -10.838 -0.771 -16.530 1.00 92.00 130 HIS A N 1
ATOM 1055 C CA . HIS A 1 130 ? -10.053 0.347 -17.067 1.00 92.00 130 HIS A CA 1
ATOM 1056 C C . HIS A 1 130 ? -9.040 0.911 -16.055 1.00 92.00 130 HIS A C 1
ATOM 1058 O O . HIS A 1 130 ? -7.881 1.126 -16.397 1.00 92.00 130 HIS A O 1
ATOM 1064 N N . ALA A 1 131 ? -9.457 1.083 -14.796 1.00 91.62 131 ALA A N 1
ATOM 1065 C CA . ALA A 1 131 ? -8.571 1.541 -13.728 1.00 91.62 131 ALA A CA 1
ATOM 1066 C C . ALA A 1 131 ? -7.445 0.534 -13.435 1.00 91.62 131 ALA A C 1
ATOM 1068 O O . ALA A 1 131 ? -6.310 0.933 -13.209 1.00 91.62 131 ALA A O 1
ATOM 1069 N N . TRP A 1 132 ? -7.737 -0.770 -13.479 1.00 93.62 132 TRP A N 1
ATOM 1070 C CA . TRP A 1 132 ? -6.726 -1.815 -13.298 1.00 93.62 132 TRP A CA 1
ATOM 1071 C C . TRP A 1 132 ? -5.722 -1.851 -14.459 1.00 93.62 132 TRP A C 1
ATOM 1073 O O . TRP A 1 132 ? -4.519 -1.958 -14.236 1.00 93.62 132 TRP A O 1
ATOM 1083 N N . LEU A 1 133 ? -6.203 -1.707 -15.698 1.00 92.50 133 LEU A N 1
ATOM 1084 C CA . LEU A 1 133 ? -5.358 -1.648 -16.893 1.00 92.50 133 LEU A CA 1
ATOM 1085 C C . LEU A 1 133 ? -4.451 -0.413 -16.892 1.00 92.50 133 LEU A C 1
ATOM 1087 O O . LEU A 1 133 ? -3.304 -0.514 -17.313 1.00 92.50 133 LEU A O 1
ATOM 1091 N N . ALA A 1 134 ? -4.933 0.729 -16.392 1.00 92.62 134 ALA A N 1
ATOM 1092 C CA . ALA A 1 134 ? -4.113 1.927 -16.231 1.00 92.62 134 ALA A CA 1
ATOM 1093 C C . ALA A 1 134 ? -2.920 1.676 -15.288 1.00 92.62 134 ALA A C 1
ATOM 1095 O O . ALA A 1 134 ? -1.789 1.985 -15.655 1.00 92.62 134 ALA A O 1
ATOM 1096 N N . HIS A 1 135 ? -3.142 1.026 -14.137 1.00 92.25 135 HIS A N 1
ATOM 1097 C CA . HIS A 1 135 ? -2.049 0.630 -13.233 1.00 92.25 135 HIS A CA 1
ATOM 1098 C C . HIS A 1 135 ? -1.074 -0.345 -13.880 1.00 92.25 135 HIS A C 1
ATOM 1100 O O . HIS A 1 135 ? 0.136 -0.175 -13.757 1.00 92.25 135 HIS A O 1
ATOM 1106 N N . MET A 1 136 ? -1.585 -1.365 -14.572 1.00 92.62 136 MET A N 1
ATOM 1107 C CA . MET A 1 136 ? -0.716 -2.329 -15.249 1.00 92.62 136 MET A CA 1
ATOM 1108 C C . MET A 1 136 ? 0.125 -1.681 -16.343 1.00 92.62 136 MET A C 1
ATOM 1110 O O . MET A 1 136 ? 1.283 -2.056 -16.516 1.00 92.62 136 MET A O 1
ATOM 1114 N N . LYS A 1 137 ? -0.424 -0.687 -17.047 1.00 92.62 137 LYS A N 1
ATOM 1115 C CA . LYS A 1 137 ? 0.333 0.086 -18.025 1.00 92.62 137 LYS A CA 1
ATOM 1116 C C . LYS A 1 137 ? 1.500 0.827 -17.367 1.00 92.62 137 LYS A C 1
ATOM 1118 O O . LYS A 1 137 ? 2.605 0.746 -17.884 1.00 92.62 137 LYS A O 1
ATOM 1123 N N . GLU A 1 138 ? 1.283 1.491 -16.231 1.00 92.69 138 GLU A N 1
ATOM 1124 C CA . GLU A 1 138 ? 2.359 2.182 -15.499 1.00 92.69 138 GLU A CA 1
ATOM 1125 C C . GLU A 1 138 ? 3.483 1.218 -15.085 1.00 92.69 138 GLU A C 1
ATOM 1127 O O . GLU A 1 138 ? 4.657 1.516 -15.285 1.00 92.69 138 GLU A O 1
ATOM 1132 N N . ILE A 1 139 ? 3.131 0.039 -14.561 1.00 91.94 139 ILE A N 1
ATOM 1133 C CA . ILE A 1 139 ? 4.109 -0.998 -14.186 1.00 91.94 139 ILE A CA 1
ATOM 1134 C C . ILE A 1 139 ? 4.903 -1.470 -15.405 1.00 91.94 139 ILE A C 1
ATOM 1136 O O . ILE A 1 139 ? 6.114 -1.667 -15.327 1.00 91.94 139 ILE A O 1
ATOM 1140 N N . TYR A 1 140 ? 4.224 -1.655 -16.534 1.00 93.00 140 TYR A N 1
ATOM 1141 C CA . TYR A 1 140 ? 4.861 -2.092 -17.767 1.00 93.00 140 TYR A CA 1
ATOM 1142 C C . TYR A 1 140 ? 5.812 -1.042 -18.345 1.00 93.00 140 TYR A C 1
ATOM 1144 O O . TYR A 1 140 ? 6.909 -1.391 -18.773 1.00 93.00 140 TYR A O 1
ATOM 1152 N N . ASP A 1 141 ? 5.419 0.232 -18.322 1.00 92.69 141 ASP A N 1
ATOM 1153 C CA . ASP A 1 141 ? 6.265 1.334 -18.782 1.00 92.69 141 ASP A CA 1
ATOM 1154 C C . ASP A 1 141 ? 7.566 1.391 -17.948 1.00 92.69 141 ASP A C 1
ATOM 1156 O O . ASP A 1 141 ? 8.654 1.442 -18.521 1.00 92.69 141 ASP A O 1
ATOM 1160 N N . ILE A 1 142 ? 7.474 1.246 -16.616 1.00 92.06 142 ILE A N 1
ATOM 1161 C CA . ILE A 1 142 ? 8.645 1.148 -15.717 1.00 92.06 142 ILE A CA 1
ATOM 1162 C C . ILE A 1 142 ? 9.509 -0.071 -16.063 1.00 92.06 142 ILE A C 1
ATOM 1164 O O . ILE A 1 142 ? 10.727 0.035 -16.169 1.00 92.06 142 ILE A O 1
ATOM 1168 N N . HIS A 1 143 ? 8.891 -1.231 -16.294 1.00 92.69 143 HIS A N 1
ATOM 1169 C CA . HIS A 1 143 ? 9.622 -2.443 -16.655 1.00 92.69 143 HIS A CA 1
ATOM 1170 C C . HIS A 1 143 ? 10.410 -2.289 -17.969 1.00 92.69 143 HIS A C 1
ATOM 1172 O O . HIS A 1 143 ? 11.536 -2.780 -18.080 1.00 92.69 143 HIS A O 1
ATOM 1178 N N . ILE A 1 144 ? 9.851 -1.597 -18.968 1.00 92.75 144 ILE A N 1
ATOM 1179 C CA . ILE A 1 144 ? 10.564 -1.288 -20.216 1.00 92.75 144 ILE A CA 1
ATOM 1180 C C . ILE A 1 144 ? 11.768 -0.379 -19.946 1.00 92.75 144 ILE A C 1
ATOM 1182 O O . ILE A 1 144 ? 12.843 -0.600 -20.503 1.00 92.75 144 ILE A O 1
ATOM 1186 N N . GLU A 1 145 ? 11.601 0.645 -19.111 1.00 94.06 145 GLU A N 1
ATOM 1187 C CA . GLU A 1 145 ? 12.691 1.558 -18.763 1.00 94.06 145 GLU A CA 1
ATOM 1188 C C . GLU A 1 145 ? 13.830 0.827 -18.037 1.00 94.06 145 GLU A C 1
ATOM 1190 O O . GLU A 1 145 ? 14.989 0.960 -18.438 1.00 94.06 145 GLU A O 1
ATOM 1195 N N . ASP A 1 146 ? 13.503 -0.014 -17.054 1.00 92.94 146 ASP A N 1
ATOM 1196 C CA . ASP A 1 146 ? 14.477 -0.807 -16.294 1.00 92.94 146 ASP A CA 1
ATOM 1197 C C . ASP A 1 146 ? 15.223 -1.808 -17.188 1.00 92.94 146 ASP A C 1
ATOM 1199 O O . ASP A 1 146 ? 16.450 -1.927 -17.130 1.00 92.94 146 ASP A O 1
ATOM 1203 N N . THR A 1 147 ? 14.499 -2.518 -18.058 1.00 92.00 147 THR A N 1
ATOM 1204 C CA . THR A 1 147 ? 15.113 -3.482 -18.988 1.00 92.00 147 THR A CA 1
ATOM 1205 C C . THR A 1 147 ? 16.031 -2.801 -19.995 1.00 92.00 147 THR A C 1
ATOM 1207 O O . THR A 1 147 ? 17.095 -3.338 -20.308 1.00 92.00 147 THR A O 1
ATOM 1210 N N . LYS A 1 148 ? 15.668 -1.605 -20.471 1.00 93.50 148 LYS A N 1
ATOM 1211 C CA . LYS A 1 148 ? 16.533 -0.801 -21.335 1.00 93.50 148 LYS A CA 1
ATOM 1212 C C . LYS A 1 148 ? 17.789 -0.335 -20.598 1.00 93.50 148 LYS A C 1
ATOM 1214 O O . LYS A 1 148 ? 18.879 -0.453 -21.144 1.00 93.50 148 LYS A O 1
ATOM 1219 N N . TYR A 1 149 ? 17.648 0.152 -19.366 1.00 90.94 149 TYR A N 1
ATOM 1220 C CA . TYR A 1 149 ? 18.780 0.589 -18.552 1.00 90.94 149 TYR A CA 1
ATOM 1221 C C . TYR A 1 149 ? 19.797 -0.536 -18.316 1.00 90.94 149 TYR A C 1
ATOM 1223 O O . TYR A 1 149 ? 20.997 -0.328 -18.495 1.00 90.94 149 TYR A O 1
ATOM 1231 N N . GLU A 1 150 ? 19.337 -1.738 -17.955 1.00 91.88 150 GLU A N 1
ATOM 1232 C CA . GLU A 1 150 ? 20.241 -2.877 -17.758 1.00 91.88 150 GLU A CA 1
ATOM 1233 C C . GLU A 1 150 ? 20.915 -3.310 -19.065 1.00 91.88 150 GLU A C 1
ATOM 1235 O O . GLU A 1 150 ? 22.091 -3.672 -19.055 1.00 91.88 150 GLU A O 1
ATOM 1240 N N . LEU A 1 151 ? 20.219 -3.223 -20.204 1.00 93.25 151 LEU A N 1
ATOM 1241 C CA . LEU A 1 151 ? 20.822 -3.501 -21.508 1.00 93.25 151 LEU A CA 1
ATOM 1242 C C . LEU A 1 151 ? 21.929 -2.492 -21.848 1.00 93.25 151 LEU A C 1
ATOM 1244 O O . LEU A 1 151 ? 23.027 -2.898 -22.225 1.00 93.25 151 LEU A O 1
ATOM 1248 N N . ASP A 1 152 ? 21.661 -1.197 -21.665 1.00 90.56 152 ASP A N 1
ATOM 1249 C CA . ASP A 1 152 ? 22.623 -0.119 -21.921 1.00 90.56 152 ASP A CA 1
ATOM 1250 C C . ASP A 1 152 ? 23.854 -0.236 -20.999 1.00 90.56 152 ASP A C 1
ATOM 1252 O O . ASP A 1 152 ? 24.983 0.026 -21.410 1.00 90.56 152 ASP A O 1
ATOM 1256 N N . LYS A 1 153 ? 23.661 -0.681 -19.752 1.00 90.50 153 LYS A N 1
ATOM 1257 C CA . LYS A 1 153 ? 24.741 -0.937 -18.789 1.00 90.50 153 LYS A CA 1
ATOM 1258 C C . LYS A 1 153 ? 25.628 -2.118 -19.198 1.00 90.50 153 LYS A C 1
ATOM 1260 O O . LYS A 1 153 ? 26.850 -2.021 -19.083 1.00 90.50 153 LYS A O 1
ATOM 1265 N N . ILE A 1 154 ? 25.028 -3.201 -19.703 1.00 91.81 154 ILE A N 1
ATOM 1266 C CA . ILE A 1 154 ? 25.764 -4.361 -20.229 1.00 91.81 154 ILE A CA 1
ATOM 1267 C C . ILE A 1 154 ? 26.582 -3.965 -21.467 1.00 91.81 154 ILE A C 1
ATOM 1269 O O . ILE A 1 154 ? 27.751 -4.337 -21.554 1.00 91.81 154 ILE A O 1
ATOM 1273 N N . ASP A 1 155 ? 26.006 -3.192 -22.395 1.00 89.25 155 ASP A N 1
ATOM 1274 C CA . ASP A 1 155 ? 26.711 -2.698 -23.592 1.00 89.25 155 ASP A CA 1
ATOM 1275 C C . ASP A 1 155 ? 27.863 -1.743 -23.230 1.00 89.25 155 ASP A C 1
ATOM 1277 O O . ASP A 1 155 ? 28.957 -1.828 -23.790 1.00 89.25 155 ASP A O 1
ATOM 1281 N N . ALA A 1 156 ? 27.665 -0.900 -22.211 1.00 87.38 156 ALA A N 1
ATOM 1282 C CA . ALA A 1 156 ? 28.702 -0.029 -21.663 1.00 87.38 156 ALA A CA 1
ATOM 1283 C C . ALA A 1 156 ? 29.806 -0.777 -20.883 1.00 87.38 156 ALA A C 1
ATOM 1285 O O . ALA A 1 156 ? 30.819 -0.166 -20.535 1.00 87.38 156 ALA A O 1
ATOM 1286 N N . GLY A 1 157 ? 29.633 -2.077 -20.611 1.00 78.62 157 GLY A N 1
ATOM 1287 C CA . GLY A 1 157 ? 30.612 -2.915 -19.915 1.00 78.62 157 GLY A CA 1
ATOM 1288 C C . GLY A 1 157 ? 30.810 -2.570 -18.434 1.00 78.62 157 GLY A C 1
ATOM 1289 O O . GLY A 1 157 ? 31.924 -2.735 -17.931 1.00 78.62 157 GLY A O 1
ATOM 1290 N N . ILE A 1 158 ? 29.766 -2.065 -17.761 1.00 63.19 158 ILE A N 1
ATOM 1291 C CA . ILE A 1 158 ? 29.765 -1.694 -16.329 1.00 63.19 158 ILE A CA 1
ATOM 1292 C C . ILE A 1 158 ? 29.205 -2.821 -15.455 1.00 63.19 158 ILE A C 1
ATOM 1294 O O . ILE A 1 158 ? 28.109 -3.341 -15.765 1.00 63.19 158 ILE A O 1
#

InterPro domains:
  IPR058524 Domain of unknown function DUF8211 [PF26638] (1-45)

Secondary structure (DSSP, 8-state):
-HHHHHHHHHTT-S--TT---SS--TTTS--S--PPPPGGG-SSPPSS-----------------------------PPPP----TTTTS-HHHHTT--SSPP-SS-STTPPPHHHHHHHTPPPPPTTSHHHHHHHHHHHHHHHHHHHHHHHHHHTT-

Sequence (158 aa):
MDDKLRAAQHHMLLFQENQQFSKPIKHLRYKKKFIIPKQDDYTFLLPFPETNTIPIVATSDFSHIDSSVVSPPFGNSTPPPSVIDIFENVPLHYILLIPEEPFYEGGLHNQPSRNRIRKHNLKPLTVGSHAWLAHMKEIYDIHIEDTKYELDKIDAGI

Foldseek 3Di:
DVVVVVVCVVVVVDDDPPDDPPDDDPVPPDPDDDDDDDPVVDPDDDPDDPPDDDDDDDDDDDDDDDDDDDDDDDDDDDDPPPVPVLCPLPDPVLVVVDDPDAAFPDAPPGGDDPVCCVVVVGDGDRHNDPRRVRNSVVSVVVVVVVVVVVVVCVVVVD